Protein AF-A0A8S2T2M5-F1 (afdb_monomer_lite)

Organism: NCBI:txid392030

Sequence (54 aa):
MTNTRITDPEILEKRFPVVLLKFCLRPSSGGKGQFQGGDGVDRRILFRRSMTLS

InterPro domains:
  IPR003692 Hydantoinase B/oxoprolinase [PF02538] (1-54)
  IPR045079 Oxoprolinase-like [PTHR11365] (1-54)

Radius of gyration: 14.31 Å; chains: 1; bounding box: 27×20×40 Å

Secondary structure (DSSP, 8-state):
--------HHHHHHHSSEEEEEEEEETT-SPPSSSPPPPEEEEEEEESS-----

Foldseek 3Di:
DPDPPVDDQVVVVVVAQKHWPDWAWDPPCFDDDPDTGDTDIDTDMDHPDDDDDD

pLDDT: mean 90.26, std 12.7, range [37.28, 97.06]

Structure (mmCIF, N/CA/C/O backbone):
data_AF-A0A8S2T2M5-F1
#
_entry.id   AF-A0A8S2T2M5-F1
#
loop_
_atom_site.group_PDB
_atom_site.id
_atom_site.type_symbol
_atom_site.label_atom_id
_atom_site.label_alt_id
_atom_site.label_comp_id
_atom_site.label_asym_id
_atom_site.label_entity_id
_atom_site.label_seq_id
_atom_site.pdbx_PDB_ins_code
_atom_site.Cartn_x
_a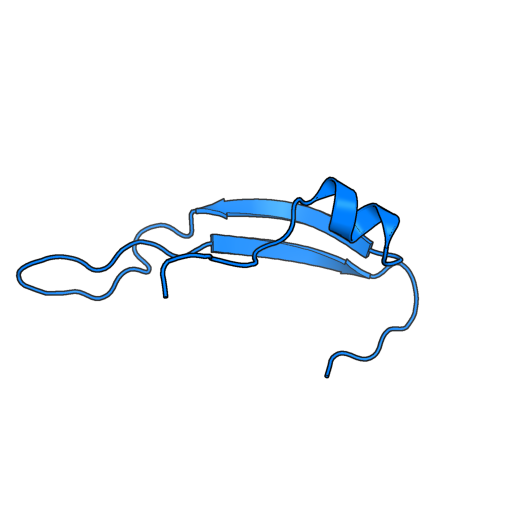tom_site.Cartn_y
_atom_site.Cartn_z
_atom_site.occupancy
_atom_site.B_iso_or_equiv
_atom_site.auth_seq_id
_atom_site.auth_comp_id
_atom_site.auth_asym_id
_atom_site.auth_atom_id
_atom_site.pdbx_PDB_model_num
ATOM 1 N N . MET A 1 1 ? 5.272 -1.876 16.571 1.00 37.28 1 MET A N 1
ATOM 2 C CA . MET A 1 1 ? 6.087 -1.206 15.532 1.00 37.28 1 MET A CA 1
ATOM 3 C C . MET A 1 1 ? 5.152 -0.393 14.651 1.00 37.28 1 MET A C 1
ATOM 5 O O . MET A 1 1 ? 4.350 -0.980 13.946 1.00 37.28 1 MET A O 1
ATOM 9 N N . THR A 1 2 ? 5.197 0.934 14.755 1.00 47.84 2 THR A N 1
ATOM 10 C CA . THR A 1 2 ? 4.233 1.885 14.157 1.00 47.84 2 THR A CA 1
ATOM 11 C C . THR A 1 2 ? 4.680 2.472 12.815 1.00 47.84 2 THR A C 1
ATOM 13 O O . THR A 1 2 ? 4.059 3.401 12.315 1.00 47.84 2 THR A O 1
ATOM 16 N N . ASN A 1 3 ? 5.739 1.933 12.206 1.00 51.94 3 ASN A N 1
ATOM 17 C CA . ASN A 1 3 ? 6.212 2.374 10.897 1.00 51.94 3 ASN A CA 1
ATOM 18 C C . ASN A 1 3 ? 5.705 1.408 9.825 1.00 51.94 3 ASN A C 1
ATOM 20 O O . ASN A 1 3 ? 6.390 0.451 9.455 1.00 51.94 3 ASN A O 1
ATOM 24 N N . THR A 1 4 ? 4.478 1.626 9.353 1.00 62.41 4 THR A N 1
ATOM 25 C CA . THR A 1 4 ? 3.958 0.907 8.189 1.00 62.41 4 THR A CA 1
ATOM 26 C C . THR A 1 4 ? 4.818 1.305 6.991 1.00 62.41 4 THR A C 1
ATOM 28 O O . THR A 1 4 ? 4.641 2.372 6.413 1.00 62.41 4 THR A O 1
ATOM 31 N N . ARG A 1 5 ? 5.790 0.459 6.627 1.00 68.56 5 ARG A N 1
ATOM 32 C CA . ARG A 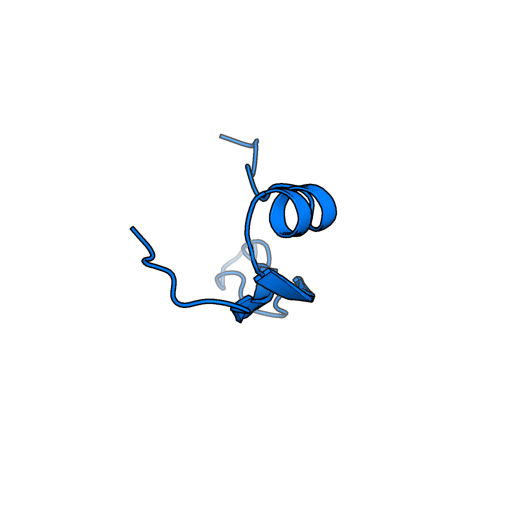1 5 ? 6.648 0.615 5.439 1.00 68.56 5 ARG A CA 1
ATOM 33 C C . ARG A 1 5 ? 5.839 0.346 4.164 1.00 68.56 5 ARG A C 1
ATOM 35 O O . ARG A 1 5 ? 6.141 -0.578 3.419 1.00 68.56 5 ARG A O 1
ATOM 42 N N . ILE A 1 6 ? 4.765 1.107 3.951 1.00 81.88 6 ILE A N 1
ATOM 43 C CA . ILE A 1 6 ? 3.834 0.890 2.837 1.00 81.88 6 ILE A CA 1
ATOM 44 C C . ILE A 1 6 ? 4.424 1.341 1.493 1.00 81.88 6 ILE A C 1
ATOM 46 O O . ILE A 1 6 ? 4.014 0.805 0.459 1.00 81.88 6 ILE A O 1
ATOM 50 N N . THR A 1 7 ? 5.432 2.229 1.566 1.00 84.56 7 THR A N 1
ATOM 51 C CA . THR A 1 7 ? 6.138 2.903 0.466 1.00 84.56 7 THR A CA 1
ATOM 52 C C . THR A 1 7 ? 5.197 3.726 -0.407 1.00 84.56 7 THR A C 1
ATOM 54 O O . THR A 1 7 ? 4.150 3.244 -0.832 1.00 84.56 7 THR A O 1
ATOM 57 N N . ASP A 1 8 ? 5.590 4.964 -0.696 1.00 90.75 8 ASP A N 1
ATOM 58 C CA . ASP A 1 8 ? 4.777 5.852 -1.523 1.00 90.75 8 ASP A CA 1
ATOM 59 C C . ASP A 1 8 ? 4.530 5.233 -2.912 1.00 90.75 8 ASP A C 1
ATOM 61 O O . ASP A 1 8 ? 5.452 4.627 -3.486 1.00 90.75 8 ASP A O 1
ATOM 65 N N . PRO A 1 9 ? 3.305 5.351 -3.458 1.00 91.56 9 PRO A N 1
ATOM 66 C CA . PRO A 1 9 ? 2.962 4.870 -4.794 1.00 91.56 9 PRO A CA 1
ATOM 67 C C . PRO A 1 9 ? 3.971 5.266 -5.874 1.00 91.56 9 PRO A C 1
ATOM 69 O O . PRO A 1 9 ? 4.390 4.420 -6.662 1.00 91.56 9 PRO A O 1
ATOM 72 N N . GLU A 1 10 ? 4.435 6.514 -5.866 1.00 93.44 10 GLU A N 1
ATOM 73 C CA . GLU A 1 10 ? 5.359 7.047 -6.867 1.00 93.44 10 GLU A CA 1
ATOM 74 C C . GLU A 1 10 ? 6.719 6.343 -6.806 1.00 93.44 10 GLU A C 1
ATOM 76 O O . GLU A 1 10 ? 7.342 6.050 -7.829 1.00 93.44 10 GLU A O 1
ATOM 81 N N . ILE A 1 11 ? 7.184 6.024 -5.595 1.00 94.62 11 ILE A N 1
ATOM 82 C CA . ILE A 1 11 ? 8.440 5.301 -5.396 1.00 94.62 11 ILE A CA 1
ATOM 83 C C . ILE A 1 11 ? 8.305 3.849 -5.857 1.00 94.62 11 ILE A C 1
ATOM 85 O O . ILE A 1 11 ? 9.252 3.308 -6.434 1.00 94.62 11 ILE A O 1
ATOM 89 N N . LEU A 1 12 ? 7.146 3.220 -5.639 1.00 92.56 12 LEU A N 1
ATOM 90 C CA . LEU A 1 12 ? 6.860 1.873 -6.134 1.00 92.56 12 LEU A CA 1
ATOM 91 C C . LEU A 1 12 ? 6.901 1.822 -7.668 1.00 92.56 12 LEU A C 1
ATOM 93 O O . LEU A 1 12 ? 7.623 0.998 -8.227 1.00 92.56 12 LEU A O 1
ATOM 97 N N . GLU A 1 13 ? 6.165 2.711 -8.335 1.00 94.75 13 GLU A N 1
ATOM 98 C CA . GLU A 1 13 ? 6.069 2.752 -9.802 1.00 94.75 13 GLU A CA 1
ATOM 99 C C . GLU A 1 13 ? 7.390 3.143 -10.471 1.00 94.75 13 GLU A C 1
ATOM 101 O O . GLU A 1 13 ? 7.700 2.680 -11.567 1.00 94.75 13 GLU A O 1
ATOM 106 N N . LYS A 1 14 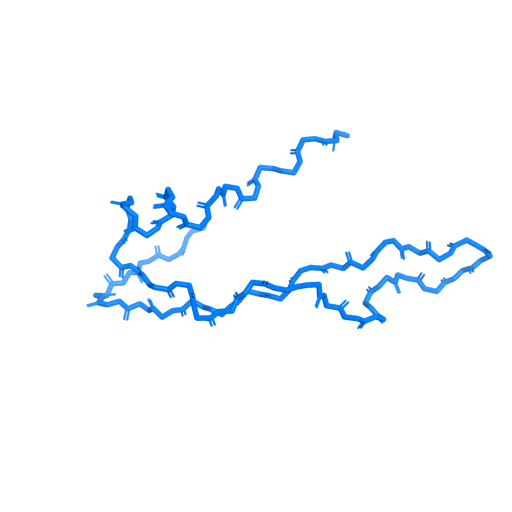? 8.217 3.956 -9.800 1.00 95.31 14 LYS A N 1
ATOM 107 C CA . LYS A 1 14 ? 9.562 4.285 -10.285 1.00 95.31 14 LYS A CA 1
ATOM 108 C C . LYS A 1 14 ? 10.528 3.103 -10.181 1.00 95.31 14 LYS A C 1
ATOM 110 O O . LYS A 1 14 ? 11.421 2.968 -11.015 1.00 95.31 14 LYS A O 1
ATOM 115 N N . ARG A 1 15 ? 10.408 2.286 -9.129 1.00 94.38 15 ARG A N 1
ATOM 116 C CA . ARG A 1 15 ? 11.349 1.187 -8.843 1.00 94.38 15 ARG A CA 1
ATOM 117 C C . ARG A 1 15 ? 11.009 -0.105 -9.573 1.00 94.38 15 ARG A C 1
ATOM 119 O O . ARG A 1 15 ? 11.918 -0.876 -9.868 1.00 94.38 15 ARG A O 1
ATOM 126 N N . PHE A 1 16 ? 9.735 -0.348 -9.855 1.00 94.19 16 PHE A N 1
ATOM 127 C CA . PHE A 1 16 ? 9.267 -1.598 -10.444 1.00 94.19 16 PHE A CA 1
ATOM 128 C C . PHE A 1 16 ? 8.428 -1.332 -11.694 1.00 94.19 16 PHE A C 1
ATOM 130 O O . PHE A 1 16 ? 7.767 -0.301 -11.770 1.00 94.19 16 PHE A O 1
ATOM 137 N N . PRO A 1 17 ? 8.395 -2.256 -12.673 1.00 96.12 17 PRO A N 1
ATOM 138 C CA . PRO A 1 17 ? 7.567 -2.114 -13.867 1.00 96.12 17 PRO A CA 1
ATOM 139 C C . PRO A 1 17 ? 6.090 -2.398 -13.541 1.00 96.12 17 PRO A C 1
ATOM 141 O O . PRO A 1 17 ? 5.500 -3.347 -14.059 1.00 96.12 17 PRO A O 1
ATOM 144 N N . VAL A 1 18 ? 5.493 -1.586 -12.668 1.00 95.81 18 VAL A N 1
ATOM 145 C CA . VAL A 1 18 ? 4.113 -1.713 -12.192 1.00 95.81 18 VAL A CA 1
ATOM 146 C C . VAL A 1 18 ? 3.374 -0.377 -12.244 1.00 95.81 18 VAL A C 1
ATOM 148 O O . VAL A 1 18 ? 4.000 0.674 -12.328 1.00 95.81 18 VAL A O 1
ATOM 151 N N . VAL A 1 19 ? 2.043 -0.430 -12.191 1.00 96.25 19 VAL A N 1
ATOM 152 C CA . VAL A 1 19 ? 1.160 0.735 -12.004 1.00 96.25 19 VAL A CA 1
ATOM 153 C C . VAL A 1 19 ? 0.202 0.437 -10.859 1.00 96.25 19 VAL A C 1
ATOM 155 O O . VAL A 1 19 ? -0.417 -0.631 -10.828 1.00 96.25 19 VAL A O 1
ATOM 158 N N . LEU A 1 20 ? 0.067 1.364 -9.919 1.00 96.06 20 LEU A N 1
ATOM 159 C CA . LEU A 1 20 ? -0.870 1.279 -8.812 1.00 96.06 20 LEU A CA 1
ATOM 160 C C . LEU A 1 20 ? -2.221 1.862 -9.243 1.00 96.06 20 LEU A C 1
ATOM 162 O O . LEU A 1 20 ? -2.457 3.062 -9.205 1.00 96.06 20 LEU A O 1
ATOM 166 N N . LEU A 1 21 ? -3.145 0.986 -9.629 1.00 97.06 21 LEU A N 1
ATOM 167 C CA . LEU A 1 21 ? -4.482 1.364 -10.094 1.00 97.06 21 LEU A CA 1
ATOM 168 C C . LEU A 1 21 ? -5.412 1.821 -8.964 1.00 97.06 21 LEU A C 1
ATOM 170 O O . LEU A 1 21 ? -6.396 2.514 -9.211 1.00 97.06 21 LEU A O 1
ATOM 174 N N . LYS A 1 22 ? -5.159 1.376 -7.730 1.00 96.12 22 LYS A N 1
ATOM 175 C CA . LYS A 1 22 ? -5.973 1.725 -6.561 1.00 96.12 22 LYS A CA 1
ATOM 176 C C . LYS A 1 22 ? -5.122 1.734 -5.304 1.00 96.12 22 LYS A C 1
ATOM 178 O O . LYS A 1 22 ? -4.343 0.805 -5.091 1.00 96.12 22 LYS A O 1
ATOM 183 N N . PHE A 1 23 ? -5.341 2.741 -4.466 1.00 94.31 23 PHE A N 1
ATOM 184 C CA . PHE A 1 23 ? -4.789 2.842 -3.121 1.00 94.31 23 PHE A CA 1
ATOM 185 C C . PHE A 1 23 ? -5.817 3.514 -2.208 1.00 94.31 23 PHE A C 1
ATOM 187 O O . PHE A 1 23 ? -5.978 4.733 -2.234 1.00 94.31 23 PHE A O 1
ATOM 194 N N . CYS A 1 24 ? -6.581 2.724 -1.455 1.00 94.69 24 CYS A N 1
ATOM 195 C CA . CYS A 1 24 ? -7.648 3.243 -0.593 1.00 94.69 24 CYS A CA 1
ATOM 196 C C . CYS A 1 24 ? -7.733 2.450 0.710 1.00 94.69 24 CYS A C 1
ATOM 198 O O . CYS A 1 24 ? -7.292 1.304 0.762 1.00 94.69 24 CYS A O 1
ATOM 200 N N . LEU A 1 25 ? -8.371 3.015 1.738 1.00 95.12 25 LEU A N 1
ATOM 201 C CA . LEU A 1 25 ? -8.797 2.221 2.891 1.00 95.12 25 LEU A CA 1
ATOM 202 C C . LEU A 1 25 ? -9.707 1.078 2.433 1.00 95.12 25 LEU A C 1
ATOM 204 O O . LEU A 1 25 ? -10.463 1.212 1.468 1.00 95.12 25 LEU A O 1
ATOM 208 N N . ARG A 1 26 ? -9.616 -0.051 3.131 1.00 96.19 26 ARG A N 1
ATOM 209 C CA . ARG A 1 26 ? -10.475 -1.215 2.948 1.00 96.19 26 ARG A CA 1
ATOM 210 C C . ARG A 1 26 ? -11.539 -1.184 4.049 1.00 96.19 26 ARG A C 1
ATOM 212 O O . ARG A 1 26 ? -11.233 -1.622 5.162 1.00 96.19 26 ARG A O 1
ATOM 219 N N . PRO A 1 27 ? -12.746 -0.660 3.762 1.00 95.38 27 PRO A N 1
ATOM 220 C CA . PRO A 1 27 ? -13.736 -0.384 4.793 1.00 95.38 27 PRO A CA 1
ATOM 221 C C . PRO A 1 27 ? -14.161 -1.656 5.516 1.00 95.38 27 PRO A C 1
ATOM 223 O O . PRO A 1 27 ? -14.285 -2.712 4.889 1.00 95.38 27 PRO A O 1
ATOM 226 N N . SER A 1 28 ? -14.416 -1.534 6.818 1.00 94.88 28 SER A N 1
ATOM 227 C CA . SER A 1 28 ? -14.964 -2.617 7.647 1.00 94.88 28 SER A CA 1
ATOM 228 C C . SER A 1 28 ? -14.103 -3.885 7.658 1.00 94.88 28 SER A C 1
ATOM 230 O O . SER A 1 28 ? -14.616 -4.993 7.816 1.00 94.88 28 SER A O 1
ATOM 232 N N . SER A 1 29 ? -12.793 -3.731 7.471 1.00 96.12 29 SER A N 1
ATOM 233 C CA . SER A 1 29 ? -11.840 -4.839 7.515 1.00 96.12 29 SER A CA 1
ATOM 234 C C . SER A 1 29 ? -11.081 -4.939 8.833 1.00 96.12 29 SER A C 1
ATOM 236 O O . SER A 1 29 ? -10.370 -5.924 9.045 1.00 96.12 29 SER A O 1
ATOM 238 N N . GLY A 1 30 ? -11.251 -3.955 9.716 1.00 95.81 30 GLY A N 1
ATOM 239 C CA . GLY A 1 30 ? -10.861 -4.051 11.114 1.00 95.81 30 GLY A CA 1
ATOM 240 C C . GLY A 1 30 ? -11.611 -5.162 11.858 1.00 95.81 30 GLY A C 1
ATOM 241 O O . GLY A 1 30 ? -12.783 -5.442 11.602 1.00 95.81 30 GLY A O 1
ATOM 242 N N . GLY A 1 31 ? -10.927 -5.819 12.799 1.00 96.81 31 GLY A N 1
ATOM 243 C CA . GLY A 1 31 ? -11.528 -6.860 13.637 1.00 96.81 31 GLY A CA 1
ATOM 244 C C . GLY A 1 31 ? -12.641 -6.316 14.540 1.00 96.81 31 GLY A C 1
ATOM 245 O O . 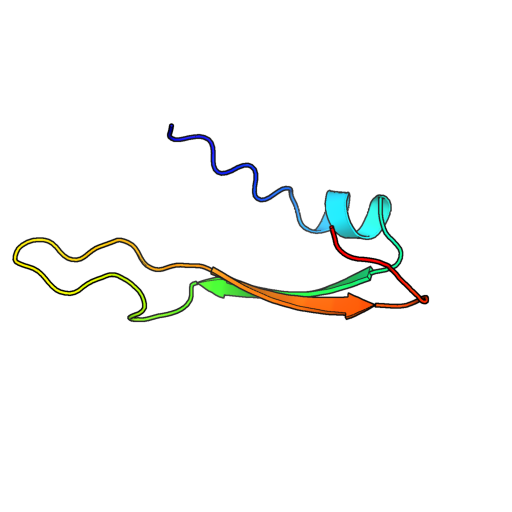GLY A 1 31 ? -12.535 -5.210 15.075 1.00 96.81 31 GLY A O 1
ATOM 246 N N . LYS A 1 32 ? -13.702 -7.108 14.735 1.00 95.88 32 LYS A N 1
ATOM 247 C CA . LYS A 1 32 ? -14.810 -6.769 15.642 1.00 95.88 32 LYS A CA 1
ATOM 248 C C . LYS A 1 32 ? -14.393 -6.983 17.101 1.00 95.88 32 LYS A C 1
ATOM 250 O O . LYS A 1 32 ? -13.777 -7.994 17.422 1.00 95.88 32 LYS A O 1
ATOM 255 N N . GLY A 1 33 ? -14.779 -6.066 17.983 1.00 95.25 33 GLY A N 1
ATOM 256 C CA . GLY A 1 33 ? -14.513 -6.136 19.420 1.00 95.25 33 GLY A CA 1
ATOM 257 C C . GLY A 1 33 ? -15.073 -4.915 20.149 1.00 95.25 33 GLY A C 1
ATOM 258 O O . GLY A 1 33 ? -15.627 -4.022 19.510 1.00 95.25 33 GLY A O 1
ATOM 259 N N . GLN A 1 34 ? -14.909 -4.866 21.476 1.00 96.56 34 GLN A N 1
ATOM 260 C CA . GLN A 1 34 ? -15.279 -3.701 22.297 1.00 96.56 34 GLN A CA 1
ATOM 261 C C . GLN A 1 34 ? -14.622 -2.409 21.782 1.00 96.56 34 GLN A C 1
ATOM 263 O O . GLN A 1 34 ? -15.241 -1.349 21.783 1.00 96.56 34 GLN A O 1
ATOM 268 N N . PHE A 1 35 ? -13.393 -2.531 21.278 1.00 95.50 35 PHE A N 1
ATOM 269 C CA . PHE A 1 35 ? -12.700 -1.513 20.503 1.00 95.50 35 PHE A CA 1
ATOM 270 C C . PHE A 1 35 ? -12.398 -2.105 19.129 1.00 95.50 35 PHE A C 1
ATOM 272 O O . PHE A 1 35 ? -11.710 -3.122 19.030 1.00 95.50 35 PHE A O 1
ATOM 279 N N . GLN A 1 36 ? -12.964 -1.513 18.079 1.00 94.56 36 GLN A N 1
ATOM 280 C CA . GLN A 1 36 ? -12.782 -2.013 16.717 1.00 94.56 36 GLN A CA 1
ATOM 281 C C . GLN A 1 36 ? -11.319 -1.864 16.287 1.00 94.56 36 GLN A C 1
ATOM 283 O O . GLN A 1 36 ? -10.679 -0.849 16.568 1.00 94.56 36 GLN A O 1
ATOM 288 N N . GLY A 1 37 ? -10.791 -2.876 15.596 1.00 95.44 37 GLY A N 1
ATOM 289 C CA . GLY A 1 37 ? -9.481 -2.777 14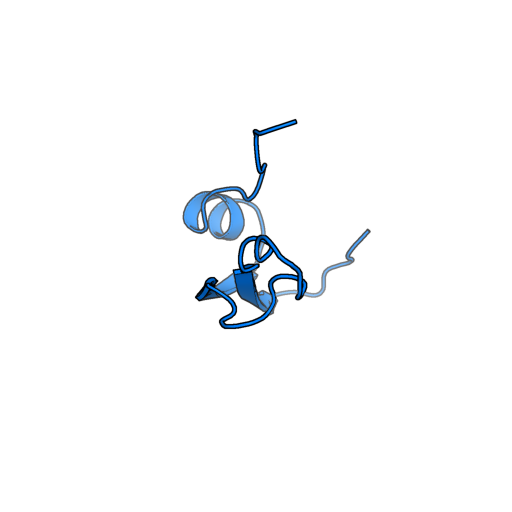.954 1.00 95.44 37 GLY A CA 1
ATOM 290 C C . GLY A 1 37 ? -9.488 -1.739 13.827 1.00 95.44 37 GLY A C 1
ATOM 291 O O . GLY A 1 37 ? -10.533 -1.457 13.246 1.00 95.44 37 GLY A O 1
ATOM 292 N N . GLY A 1 38 ? -8.322 -1.181 13.495 1.00 94.50 38 GLY A N 1
ATOM 293 C CA . GLY A 1 38 ? -8.192 -0.260 12.362 1.00 94.50 38 GLY A CA 1
ATOM 294 C C . GLY A 1 38 ? -8.423 -0.954 11.016 1.00 94.50 38 GLY A C 1
ATOM 295 O O . GLY A 1 38 ? -8.055 -2.118 10.838 1.00 94.50 38 GLY A O 1
ATOM 296 N N . ASP A 1 39 ? -9.008 -0.230 10.063 1.00 95.88 39 ASP A N 1
ATOM 297 C CA . ASP A 1 39 ? -9.193 -0.719 8.698 1.00 95.88 39 ASP A CA 1
ATOM 298 C C . ASP A 1 39 ? -7.856 -0.861 7.955 1.00 95.88 39 ASP A C 1
ATOM 300 O O . ASP A 1 39 ? -6.927 -0.068 8.118 1.00 95.88 39 ASP A O 1
ATOM 304 N N . GLY A 1 40 ? -7.768 -1.893 7.113 1.00 94.31 40 GLY A N 1
ATOM 305 C CA . GLY A 1 40 ? -6.627 -2.114 6.228 1.00 94.31 40 GLY A CA 1
ATOM 306 C C . GLY A 1 40 ? -6.637 -1.214 4.988 1.00 94.31 40 GLY A C 1
ATOM 307 O O . GLY A 1 40 ? -7.441 -0.296 4.854 1.00 94.31 40 GLY A O 1
ATOM 308 N N . VAL A 1 41 ? -5.761 -1.527 4.030 1.00 94.00 41 VAL A N 1
ATOM 309 C CA . VAL A 1 41 ? -5.640 -0.826 2.739 1.00 94.00 41 VAL A CA 1
ATOM 310 C C . VAL A 1 41 ? -5.877 -1.815 1.593 1.00 94.00 41 VAL A C 1
ATOM 312 O O . VAL A 1 41 ? -5.374 -2.938 1.624 1.00 94.00 41 VAL A O 1
ATOM 315 N N . ASP A 1 42 ? -6.640 -1.402 0.581 1.00 95.12 42 ASP A N 1
ATOM 316 C CA . ASP A 1 42 ? -6.828 -2.098 -0.696 1.00 95.12 42 ASP A CA 1
ATOM 317 C C . ASP A 1 42 ? -5.887 -1.495 -1.751 1.00 95.12 42 ASP A C 1
ATOM 319 O O . ASP A 1 42 ? -5.948 -0.295 -2.043 1.00 95.12 42 ASP A O 1
ATOM 323 N N . ARG A 1 43 ? -5.011 -2.339 -2.312 1.00 94.75 43 ARG A N 1
ATOM 324 C CA . ARG A 1 43 ? -4.042 -1.983 -3.354 1.00 94.75 43 ARG A CA 1
ATOM 325 C C . ARG A 1 43 ? -4.279 -2.844 -4.584 1.00 94.75 43 ARG A C 1
ATOM 327 O O . ARG A 1 43 ? -4.216 -4.067 -4.494 1.00 94.75 43 ARG A O 1
ATOM 334 N N . ARG A 1 44 ? -4.470 -2.217 -5.744 1.00 96.12 44 ARG A N 1
ATOM 335 C CA . ARG A 1 44 ? -4.548 -2.929 -7.031 1.00 96.12 44 ARG A CA 1
ATOM 336 C C . ARG A 1 44 ? -3.343 -2.572 -7.875 1.00 96.12 44 ARG A C 1
ATOM 338 O O . ARG A 1 44 ? -3.159 -1.404 -8.198 1.00 96.12 44 ARG A O 1
ATOM 345 N N . ILE A 1 45 ? -2.532 -3.569 -8.205 1.00 95.31 45 ILE A N 1
ATOM 346 C CA . ILE A 1 45 ? -1.260 -3.385 -8.903 1.00 95.31 45 ILE A CA 1
ATOM 347 C C . ILE A 1 45 ? -1.336 -4.097 -10.250 1.00 95.31 45 ILE A C 1
ATOM 349 O O . ILE A 1 45 ? -1.642 -5.286 -10.312 1.00 95.31 45 ILE A O 1
ATOM 353 N N . LEU A 1 46 ? -1.049 -3.361 -11.319 1.00 96.44 46 LEU A N 1
ATOM 354 C CA . LEU A 1 46 ? -0.883 -3.897 -12.662 1.00 96.44 46 LEU A CA 1
ATOM 355 C C . LEU A 1 46 ? 0.602 -4.118 -12.939 1.00 96.44 46 LEU A C 1
ATOM 357 O O . LEU A 1 46 ? 1.391 -3.178 -12.868 1.00 96.44 46 LEU A O 1
ATOM 361 N N . PHE A 1 47 ? 0.971 -5.338 -13.315 1.00 96.62 47 PHE A N 1
ATOM 362 C CA . PHE A 1 47 ? 2.323 -5.670 -13.756 1.00 96.62 47 PHE A CA 1
ATOM 363 C C . PHE A 1 47 ? 2.483 -5.372 -1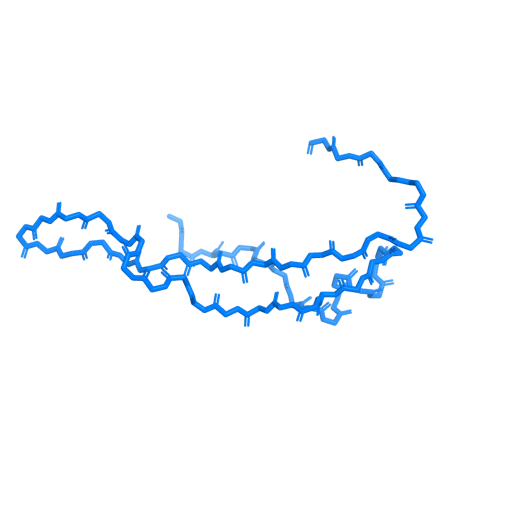5.248 1.00 96.62 47 PHE A C 1
ATOM 365 O O . PHE A 1 47 ? 1.675 -5.806 -16.064 1.00 96.62 47 PHE A O 1
ATOM 372 N N . ARG A 1 48 ? 3.537 -4.639 -15.621 1.00 96.62 48 ARG A N 1
ATOM 373 C CA . ARG A 1 48 ? 3.839 -4.289 -17.023 1.00 96.62 48 ARG A CA 1
ATOM 374 C C . ARG A 1 48 ? 4.866 -5.217 -17.671 1.00 96.62 48 ARG A C 1
ATOM 376 O O . ARG A 1 48 ? 5.176 -5.054 -18.848 1.00 96.62 48 ARG A O 1
ATOM 383 N N . ARG A 1 49 ? 5.439 -6.140 -16.898 1.00 95.62 49 ARG A N 1
ATOM 384 C CA . ARG A 1 49 ? 6.401 -7.173 -17.313 1.00 95.62 49 ARG A CA 1
ATOM 385 C C . ARG A 1 49 ? 6.211 -8.402 -16.424 1.00 95.62 49 ARG A C 1
ATOM 387 O O . ARG A 1 49 ? 5.659 -8.274 -15.333 1.00 95.62 49 ARG A O 1
ATOM 394 N N . SER A 1 50 ? 6.696 -9.563 -16.861 1.00 95.06 50 SER A N 1
ATOM 395 C CA . SER A 1 50 ? 6.767 -10.748 -16.001 1.00 95.06 50 SER A CA 1
ATOM 396 C C . SER A 1 50 ? 7.594 -10.433 -14.753 1.00 95.06 50 SER A C 1
ATOM 398 O O . SER A 1 50 ? 8.721 -9.949 -14.860 1.00 95.06 50 SER A O 1
ATOM 400 N N . MET A 1 51 ? 7.018 -10.677 -13.578 1.00 92.88 51 MET A N 1
ATOM 401 C CA . MET A 1 51 ? 7.636 -10.421 -12.279 1.00 92.88 51 MET A CA 1
ATOM 402 C C . MET A 1 51 ? 7.440 -11.623 -11.360 1.00 92.88 51 MET A C 1
ATOM 404 O O . MET A 1 51 ? 6.419 -12.305 -11.435 1.00 92.88 51 MET A O 1
ATOM 408 N N . THR A 1 52 ? 8.401 -11.833 -10.467 1.00 91.25 52 THR A N 1
ATOM 409 C CA . THR A 1 52 ? 8.311 -12.817 -9.387 1.00 91.25 52 THR A CA 1
ATOM 410 C C . THR A 1 52 ? 8.100 -12.073 -8.076 1.00 91.25 52 THR A C 1
ATOM 412 O O . THR A 1 52 ? 8.821 -11.118 -7.784 1.00 91.25 52 THR A O 1
ATOM 415 N N . LEU A 1 53 ? 7.103 -12.498 -7.304 1.00 85.69 53 LEU A N 1
ATOM 416 C CA . LEU A 1 53 ? 6.867 -12.030 -5.941 1.00 85.69 53 LEU A CA 1
ATOM 417 C C . LEU A 1 53 ? 7.491 -13.045 -4.982 1.00 85.69 53 LEU A C 1
ATOM 419 O O . LEU A 1 53 ? 7.296 -14.247 -5.159 1.00 85.69 53 LEU A O 1
ATOM 423 N N . SER A 1 54 ? 8.242 -12.555 -4.002 1.00 77.88 54 SER A N 1
ATOM 424 C CA . SER A 1 54 ? 8.864 -13.345 -2.934 1.00 77.88 54 SER A CA 1
ATOM 425 C C . SER A 1 54 ? 8.318 -12.930 -1.582 1.00 77.88 54 SER A C 1
ATOM 427 O O . SER A 1 54 ? 8.211 -11.694 -1.394 1.00 77.88 54 SER A O 1
#